Protein AF-A0A6P0R200-F1 (afdb_monomer_lite)

Foldseek 3Di:
DDQPFDWDQDLQRDIDTDRDPVVVVVVCVVVVDDDLVPDDPVNCVVVVHDSVPDDQQDDPDPVSSSVVGNHPPDD

Secondary structure (DSSP, 8-state):
-----EEEE-TT--EEEESSHHHHHHHHHHTT---GGG--HHHHHHHT--GGG------SSHHHHHTTS------

Sequence (75 aa):
MMIIVLKFYNIDGKRYKFDSQEEARWFLLEDDYCSFENLDAEDEEELGIPLSSIQIPFGKSDDEIIKKMYVKRNF

Structure (mmCIF, N/CA/C/O backbone):
data_AF-A0A6P0R200-F1
#
_entry.id   AF-A0A6P0R200-F1
#
loop_
_atom_site.group_PDB
_atom_site.id
_atom_site.type_symbol
_atom_site.label_atom_id
_atom_site.label_alt_id
_atom_site.label_comp_id
_atom_site.label_asym_id
_atom_site.label_entity_id
_atom_site.label_seq_id
_atom_site.pdbx_PDB_ins_code
_atom_site.Cartn_x
_atom_site.Cartn_y
_atom_site.Cartn_z
_atom_site.occupancy
_atom_site.B_iso_or_equiv
_atom_site.auth_seq_id
_atom_site.auth_comp_id
_atom_site.auth_asym_id
_atom_site.auth_atom_id
_atom_site.pdbx_PDB_model_num
ATOM 1 N N . MET A 1 1 ? 26.623 -11.536 -6.967 1.00 32.50 1 MET A N 1
ATOM 2 C CA . MET A 1 1 ? 25.892 -10.260 -7.104 1.00 32.50 1 MET A CA 1
ATOM 3 C C . MET A 1 1 ? 24.411 -10.590 -7.016 1.00 32.50 1 MET A C 1
ATOM 5 O O . MET A 1 1 ? 23.896 -11.222 -7.927 1.00 32.50 1 MET A O 1
ATOM 9 N N . MET A 1 2 ? 23.776 -10.336 -5.871 1.00 26.36 2 MET A N 1
ATOM 10 C CA . MET A 1 2 ? 22.363 -10.661 -5.664 1.00 26.36 2 MET A CA 1
ATOM 11 C C . MET A 1 2 ? 21.556 -9.451 -6.132 1.00 26.36 2 MET A C 1
ATOM 13 O O . MET A 1 2 ? 21.554 -8.424 -5.464 1.00 26.36 2 MET A O 1
ATOM 17 N N . ILE A 1 3 ? 20.980 -9.531 -7.332 1.00 30.38 3 ILE A N 1
ATOM 18 C CA . ILE A 1 3 ? 20.132 -8.467 -7.877 1.00 30.38 3 ILE A CA 1
ATOM 19 C C . ILE A 1 3 ? 18.809 -8.547 -7.115 1.00 30.38 3 ILE A C 1
ATOM 21 O O . ILE A 1 3 ? 18.021 -9.470 -7.327 1.00 30.38 3 ILE A O 1
ATOM 25 N N . ILE A 1 4 ? 18.596 -7.627 -6.177 1.00 36.66 4 ILE A N 1
ATOM 26 C CA . ILE A 1 4 ? 17.320 -7.487 -5.477 1.00 36.66 4 ILE A CA 1
ATOM 27 C C . ILE A 1 4 ? 16.377 -6.787 -6.455 1.00 36.66 4 ILE A C 1
ATOM 29 O O . ILE A 1 4 ? 16.324 -5.564 -6.509 1.00 36.66 4 ILE A O 1
ATOM 33 N N . VAL A 1 5 ? 15.672 -7.563 -7.277 1.00 37.66 5 VAL A N 1
ATOM 34 C CA . VAL A 1 5 ? 14.616 -7.018 -8.136 1.00 37.66 5 VAL A CA 1
ATOM 35 C C . VAL A 1 5 ? 13.430 -6.686 -7.239 1.00 37.66 5 VAL A C 1
ATOM 37 O O . VAL A 1 5 ? 12.689 -7.582 -6.830 1.00 37.66 5 VAL A O 1
ATOM 40 N N . LEU A 1 6 ? 13.251 -5.406 -6.921 1.00 54.16 6 LEU A N 1
ATOM 41 C CA . LEU A 1 6 ? 12.052 -4.936 -6.236 1.00 54.16 6 LEU A CA 1
ATOM 42 C C . LEU A 1 6 ? 10.933 -4.816 -7.265 1.00 54.16 6 LEU A C 1
ATOM 44 O O . LEU A 1 6 ? 11.037 -4.074 -8.241 1.00 54.16 6 LEU A O 1
ATOM 48 N N . LYS A 1 7 ? 9.880 -5.609 -7.068 1.00 56.59 7 LYS A N 1
ATOM 49 C CA . LYS A 1 7 ? 8.670 -5.571 -7.887 1.00 56.59 7 LYS A CA 1
ATOM 50 C C . LYS A 1 7 ? 7.595 -4.816 -7.123 1.00 56.59 7 LYS A C 1
ATOM 52 O O . LYS A 1 7 ? 7.211 -5.248 -6.039 1.00 56.59 7 LYS A O 1
ATOM 57 N N . PHE A 1 8 ? 7.094 -3.739 -7.711 1.00 63.12 8 PHE A N 1
ATOM 58 C CA . PHE A 1 8 ? 5.952 -2.999 -7.184 1.00 63.12 8 PHE A CA 1
ATOM 59 C C . PHE A 1 8 ? 4.713 -3.250 -8.047 1.00 63.12 8 PHE A C 1
ATOM 61 O O . PHE A 1 8 ? 4.818 -3.354 -9.273 1.00 63.12 8 PHE A O 1
ATOM 68 N N . TYR A 1 9 ? 3.553 -3.341 -7.399 1.00 66.12 9 TYR A N 1
ATOM 69 C CA . TYR A 1 9 ? 2.246 -3.487 -8.032 1.00 66.12 9 TYR A CA 1
ATOM 70 C C . TYR A 1 9 ? 1.387 -2.285 -7.644 1.00 66.12 9 TYR A C 1
ATOM 72 O O . TYR A 1 9 ? 1.087 -2.112 -6.467 1.00 66.12 9 TYR A O 1
ATOM 80 N N . ASN A 1 10 ? 0.990 -1.470 -8.621 1.00 68.44 10 ASN A N 1
ATOM 81 C CA . ASN A 1 10 ? 0.017 -0.401 -8.377 1.00 68.44 10 ASN A CA 1
ATOM 82 C C . ASN A 1 10 ? -1.415 -0.985 -8.347 1.00 68.44 10 ASN A C 1
ATOM 84 O O . ASN A 1 10 ? -1.638 -2.100 -8.825 1.00 68.44 10 ASN A O 1
ATOM 88 N N . ILE A 1 11 ? -2.387 -0.226 -7.840 1.00 64.62 11 ILE A N 1
ATOM 89 C CA . ILE A 1 11 ? -3.813 -0.560 -7.752 1.00 64.62 11 ILE A CA 1
ATOM 90 C C . ILE A 1 11 ? -4.402 -1.043 -9.087 1.00 64.62 11 ILE A C 1
ATOM 92 O O . ILE A 1 11 ? -5.235 -1.938 -9.093 1.00 64.62 11 ILE A O 1
ATOM 96 N N . ASP A 1 12 ? -3.900 -0.547 -10.222 1.00 63.12 12 ASP A N 1
ATOM 97 C CA . ASP A 1 12 ? -4.309 -0.977 -11.569 1.00 63.12 12 ASP A CA 1
ATOM 98 C C . ASP A 1 12 ? -3.647 -2.293 -12.045 1.00 63.12 12 ASP A C 1
ATOM 100 O O . ASP A 1 12 ? -3.764 -2.678 -13.210 1.00 63.12 12 ASP A O 1
ATOM 104 N N . GLY A 1 13 ? -2.876 -2.973 -11.192 1.00 63.41 13 GLY A N 1
ATOM 105 C CA . GLY A 1 13 ? -2.144 -4.199 -11.532 1.00 63.41 13 GLY A CA 1
ATOM 106 C C . GLY A 1 13 ? -0.891 -3.982 -12.392 1.00 63.41 13 GLY A C 1
ATOM 107 O O . GLY A 1 13 ? -0.272 -4.953 -12.843 1.00 63.41 13 GLY A O 1
ATOM 108 N N . LYS A 1 14 ? -0.484 -2.725 -12.624 1.00 70.19 14 LYS A N 1
ATOM 109 C CA . LYS A 1 14 ? 0.764 -2.395 -13.329 1.00 70.19 14 LYS A CA 1
ATOM 110 C C . LYS A 1 14 ? 1.974 -2.793 -12.492 1.00 70.19 14 LYS A C 1
ATOM 112 O O . LYS A 1 14 ? 2.011 -2.546 -11.289 1.00 70.19 14 LYS A O 1
ATOM 117 N N . ARG A 1 15 ? 2.969 -3.382 -13.161 1.00 73.06 15 ARG A N 1
ATOM 118 C CA . ARG A 1 15 ? 4.217 -3.845 -12.550 1.00 73.06 15 ARG A CA 1
ATOM 119 C C . ARG A 1 15 ? 5.340 -2.869 -12.854 1.00 73.06 15 ARG A C 1
ATOM 121 O O . ARG A 1 15 ? 5.615 -2.619 -14.026 1.00 73.06 15 ARG A O 1
ATOM 128 N N . TYR A 1 16 ? 6.026 -2.421 -11.815 1.00 77.38 16 TYR A N 1
ATOM 129 C CA . TYR A 1 16 ? 7.258 -1.651 -11.938 1.00 77.38 16 TYR A CA 1
ATOM 130 C C . TYR A 1 16 ? 8.430 -2.521 -11.492 1.00 77.38 16 TYR A C 1
ATOM 132 O O . TYR A 1 16 ? 8.326 -3.283 -10.524 1.00 77.38 16 TYR A O 1
ATOM 140 N N . LYS A 1 17 ? 9.520 -2.457 -12.255 1.00 79.25 17 LYS A N 1
ATOM 141 C CA . LYS A 1 17 ? 10.795 -3.090 -11.928 1.00 79.25 17 LYS A CA 1
ATOM 142 C C . LYS A 1 17 ? 11.816 -1.982 -11.774 1.00 79.25 17 LYS A C 1
ATOM 144 O O . LYS A 1 17 ? 11.902 -1.138 -12.658 1.00 79.25 17 LYS A O 1
ATOM 149 N N . PHE A 1 18 ? 12.569 -2.045 -10.690 1.00 80.69 18 PHE A N 1
ATOM 150 C CA . PHE A 1 18 ? 13.650 -1.115 -10.401 1.00 80.69 18 PHE A CA 1
ATOM 151 C C . PHE A 1 18 ? 14.964 -1.879 -10.324 1.00 80.69 18 PHE A C 1
ATOM 153 O O . PHE A 1 18 ? 14.991 -3.032 -9.871 1.00 80.69 18 PHE A O 1
ATOM 160 N N . ASP A 1 19 ? 16.039 -1.229 -10.754 1.00 80.94 19 ASP A N 1
ATOM 161 C CA . ASP A 1 19 ? 17.377 -1.819 -10.756 1.00 80.94 19 ASP A CA 1
ATOM 162 C C . ASP A 1 19 ? 18.055 -1.675 -9.385 1.00 80.94 19 ASP A C 1
ATOM 164 O O . ASP A 1 19 ? 19.008 -2.394 -9.069 1.00 80.94 19 ASP A O 1
ATOM 168 N N . SER A 1 20 ? 17.536 -0.781 -8.534 1.00 81.69 20 SER A N 1
ATOM 169 C CA . SER A 1 20 ? 18.000 -0.584 -7.162 1.00 81.69 20 SER A CA 1
ATOM 170 C C . SER A 1 20 ? 16.867 -0.270 -6.181 1.00 81.69 20 SER A C 1
ATOM 172 O O . SER A 1 20 ? 15.791 0.204 -6.545 1.00 81.69 20 SER A O 1
ATOM 174 N N . GLN A 1 21 ? 17.133 -0.501 -4.893 1.00 79.94 21 GLN A N 1
ATOM 175 C CA . GLN A 1 21 ? 16.222 -0.099 -3.819 1.00 79.94 21 GLN A CA 1
ATOM 176 C C . GLN A 1 21 ? 16.075 1.411 -3.685 1.00 79.94 21 GLN A C 1
ATOM 178 O O . GLN A 1 21 ? 15.022 1.883 -3.271 1.00 79.94 21 GLN A O 1
ATOM 183 N N . GLU A 1 22 ? 17.117 2.157 -4.025 1.00 84.69 22 GLU A N 1
ATOM 184 C CA . GLU A 1 22 ? 17.096 3.611 -3.972 1.00 84.69 22 GLU A CA 1
ATOM 185 C C . GLU A 1 22 ? 16.133 4.185 -5.015 1.00 84.69 22 GLU A C 1
ATOM 187 O O . GLU A 1 22 ? 15.268 4.983 -4.672 1.00 84.69 22 GLU A O 1
ATOM 192 N N . GLU A 1 23 ? 16.201 3.693 -6.252 1.00 83.50 23 GLU A N 1
ATOM 193 C CA . GLU A 1 23 ? 15.295 4.084 -7.337 1.00 83.50 23 GLU A CA 1
ATOM 194 C C . GLU A 1 23 ? 13.826 3.797 -6.991 1.00 83.50 23 GLU A C 1
ATOM 196 O O . GLU A 1 23 ? 12.964 4.657 -7.160 1.00 83.50 23 GLU A O 1
ATOM 201 N N . ALA A 1 24 ? 13.548 2.622 -6.415 1.00 81.50 24 ALA A N 1
ATOM 202 C CA . ALA A 1 24 ? 12.206 2.276 -5.954 1.00 81.50 24 ALA A CA 1
ATOM 203 C C . ALA A 1 24 ? 11.700 3.224 -4.851 1.00 81.50 24 ALA A C 1
ATOM 205 O O . ALA A 1 24 ? 10.521 3.565 -4.829 1.00 81.50 24 ALA A O 1
ATOM 206 N N . ARG A 1 25 ? 12.576 3.657 -3.929 1.00 81.44 25 ARG A N 1
ATOM 207 C CA . ARG A 1 25 ? 12.209 4.611 -2.868 1.00 81.44 25 ARG A CA 1
ATOM 208 C C . ARG A 1 25 ? 11.899 5.988 -3.436 1.00 81.44 25 ARG A C 1
ATOM 210 O O . ARG A 1 25 ? 10.902 6.569 -3.033 1.00 81.44 25 ARG A O 1
ATOM 217 N N . TRP A 1 26 ? 12.721 6.487 -4.357 1.00 84.62 26 TRP A N 1
ATOM 218 C CA . TRP A 1 26 ? 12.474 7.773 -5.012 1.00 84.62 26 TRP A CA 1
ATOM 219 C C . TRP A 1 26 ? 11.143 7.779 -5.761 1.00 84.62 26 TRP A C 1
ATOM 221 O O . TRP A 1 26 ? 10.357 8.699 -5.575 1.00 84.62 26 TRP A O 1
ATOM 231 N N . PHE A 1 27 ? 10.850 6.715 -6.512 1.00 83.94 27 PHE A N 1
ATOM 232 C CA . PHE A 1 27 ? 9.574 6.572 -7.213 1.00 83.94 27 PHE A CA 1
ATOM 233 C C . PHE A 1 27 ? 8.364 6.605 -6.265 1.00 83.94 27 PHE A C 1
ATOM 235 O O . PHE A 1 27 ? 7.349 7.208 -6.587 1.00 83.94 27 PHE A O 1
ATOM 242 N N . LEU A 1 28 ? 8.465 5.967 -5.095 1.00 81.12 28 LEU A N 1
ATOM 243 C CA . LEU A 1 28 ? 7.393 5.977 -4.094 1.00 81.12 28 LEU A CA 1
ATOM 244 C C . LEU A 1 28 ? 7.231 7.351 -3.431 1.00 81.12 28 LEU A C 1
ATOM 246 O O . LEU A 1 28 ? 6.109 7.785 -3.199 1.00 81.12 28 LEU A O 1
ATOM 250 N N . LEU A 1 29 ? 8.336 8.039 -3.140 1.00 81.06 29 LEU A N 1
ATOM 251 C CA . LEU A 1 29 ? 8.300 9.374 -2.537 1.00 81.06 29 LEU A CA 1
ATOM 252 C C . LEU A 1 29 ? 7.695 10.427 -3.471 1.00 81.06 29 LEU A C 1
ATOM 254 O O . LEU A 1 29 ? 7.058 11.350 -2.983 1.00 81.06 29 LEU A O 1
ATOM 258 N N . GLU A 1 30 ? 7.872 10.298 -4.790 1.00 82.25 30 GLU A N 1
ATOM 259 C CA . GLU A 1 30 ? 7.203 11.175 -5.765 1.00 82.25 30 GLU A CA 1
ATOM 260 C C . GLU A 1 30 ? 5.673 11.018 -5.772 1.00 82.25 30 GLU A C 1
ATOM 262 O O . GLU A 1 30 ? 4.976 11.948 -6.169 1.00 82.25 30 GLU A O 1
ATOM 267 N N . ASP A 1 31 ? 5.155 9.868 -5.335 1.00 75.81 31 ASP A N 1
ATOM 268 C CA . ASP A 1 31 ? 3.717 9.564 -5.249 1.00 75.81 31 ASP A CA 1
ATOM 269 C C . ASP A 1 31 ? 3.159 9.798 -3.829 1.00 75.81 31 ASP A C 1
ATOM 271 O O . ASP A 1 31 ? 2.118 9.250 -3.475 1.00 75.81 31 ASP A O 1
ATOM 275 N N . ASP A 1 32 ? 3.892 10.545 -2.988 1.00 78.62 32 ASP A N 1
ATOM 276 C CA . ASP A 1 32 ? 3.586 10.788 -1.569 1.00 78.62 32 ASP A CA 1
ATOM 277 C C . ASP A 1 32 ? 3.270 9.495 -0.786 1.00 78.62 32 ASP A C 1
ATOM 279 O O . ASP A 1 32 ? 2.469 9.468 0.151 1.00 78.62 32 ASP A O 1
ATOM 283 N N . TYR A 1 33 ? 3.908 8.382 -1.166 1.00 81.31 33 TYR A N 1
ATOM 284 C CA . TYR A 1 33 ? 3.661 7.089 -0.540 1.00 81.31 33 TYR A CA 1
ATOM 285 C C . TYR A 1 33 ? 4.028 7.104 0.949 1.00 81.31 33 TYR A C 1
ATOM 287 O O . TYR A 1 33 ? 5.182 7.343 1.324 1.00 81.31 33 TYR A O 1
ATOM 295 N N . CYS A 1 34 ? 3.075 6.697 1.789 1.00 81.38 34 CYS A N 1
ATOM 296 C CA . CYS A 1 34 ? 3.299 6.375 3.194 1.00 81.38 34 CYS A CA 1
ATOM 297 C C . CYS A 1 34 ? 3.105 4.871 3.447 1.00 81.38 34 CYS A C 1
ATOM 299 O O . CYS A 1 34 ? 2.203 4.231 2.902 1.00 81.38 34 CYS A O 1
ATOM 301 N N . SER A 1 35 ? 3.971 4.283 4.278 1.00 82.69 35 SER A N 1
ATOM 302 C CA . SER A 1 35 ? 3.829 2.884 4.695 1.00 82.69 35 SER A CA 1
ATOM 303 C C . SER A 1 35 ? 2.628 2.730 5.619 1.00 82.69 35 SER A C 1
ATOM 305 O O . SER A 1 35 ? 2.461 3.532 6.529 1.00 82.69 35 SER A O 1
ATOM 307 N N . PHE A 1 36 ? 1.869 1.642 5.470 1.00 82.88 36 PHE A N 1
ATOM 308 C CA . PHE A 1 36 ? 0.744 1.339 6.360 1.00 82.88 36 PHE A CA 1
ATOM 309 C C . PHE A 1 36 ? 1.143 1.300 7.846 1.00 82.88 36 PHE A C 1
ATOM 311 O O . PHE A 1 36 ? 0.377 1.719 8.700 1.00 82.88 36 PHE A O 1
ATOM 318 N N . GLU A 1 37 ? 2.354 0.826 8.159 1.00 85.62 37 GLU A N 1
ATOM 319 C CA . GLU A 1 37 ? 2.876 0.773 9.537 1.00 85.62 37 GLU A CA 1
ATOM 320 C C . GLU A 1 37 ? 3.177 2.154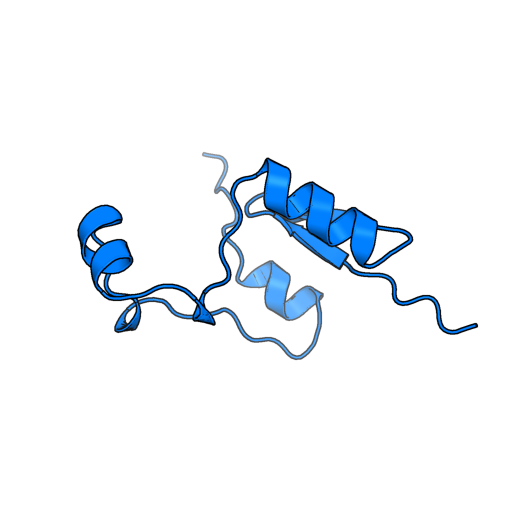 10.138 1.00 85.62 37 GLU A C 1
ATOM 322 O O . GLU A 1 37 ? 3.350 2.261 11.349 1.00 85.62 37 GLU A O 1
ATOM 327 N N . ASN A 1 38 ? 3.267 3.186 9.297 1.00 87.81 38 ASN A N 1
ATOM 328 C CA . ASN A 1 38 ? 3.519 4.560 9.715 1.00 87.81 38 ASN A CA 1
ATOM 329 C C . ASN A 1 38 ? 2.234 5.389 9.812 1.00 87.81 38 ASN A C 1
ATOM 331 O O . ASN A 1 38 ? 2.338 6.556 10.168 1.00 87.81 38 ASN A O 1
ATOM 335 N N . LEU A 1 39 ? 1.073 4.814 9.474 1.00 88.69 39 LEU A N 1
ATOM 336 C CA . LEU A 1 39 ? -0.205 5.500 9.625 1.00 88.69 39 LEU A CA 1
ATOM 337 C C . LEU A 1 39 ? -0.639 5.495 11.090 1.00 88.69 39 LEU A C 1
ATOM 339 O O . LEU A 1 39 ? -0.453 4.497 11.798 1.00 88.69 39 LEU A O 1
ATOM 343 N N . ASP A 1 40 ? -1.250 6.587 11.527 1.00 91.38 40 ASP A N 1
ATOM 344 C CA . ASP A 1 40 ? -1.729 6.766 12.890 1.00 91.38 40 ASP A CA 1
ATOM 345 C C . ASP A 1 40 ? -3.200 7.222 12.962 1.00 91.38 40 ASP A C 1
ATOM 347 O O . ASP A 1 40 ? -3.967 7.113 12.005 1.00 91.38 40 ASP A O 1
ATOM 351 N N . ALA A 1 41 ? -3.634 7.631 14.157 1.00 92.00 41 ALA A N 1
ATOM 352 C CA . ALA A 1 41 ? -5.014 8.037 14.401 1.00 92.00 41 ALA A CA 1
ATOM 353 C C . ALA A 1 41 ? -5.392 9.351 13.691 1.00 92.00 41 ALA A C 1
ATOM 355 O O . ALA A 1 41 ? -6.566 9.550 13.396 1.00 92.00 41 ALA A O 1
ATOM 356 N N . GLU A 1 42 ? -4.430 10.236 13.415 1.00 93.31 42 GLU A N 1
ATOM 357 C CA . GLU A 1 42 ? -4.673 11.460 12.645 1.00 93.31 42 GLU A CA 1
ATOM 358 C C . GLU A 1 42 ? -4.986 11.093 11.188 1.00 93.31 42 GLU A C 1
ATOM 360 O O . GLU A 1 42 ? -5.982 11.559 10.633 1.00 93.31 42 GLU A O 1
ATOM 365 N N . ASP A 1 43 ? -4.243 10.139 10.616 1.00 90.12 43 ASP A N 1
ATOM 366 C CA . ASP A 1 43 ? -4.522 9.611 9.275 1.00 90.12 43 ASP A CA 1
ATOM 367 C C . ASP A 1 43 ? -5.902 8.927 9.186 1.00 90.12 43 ASP A C 1
ATOM 369 O O . ASP A 1 43 ? -6.600 9.051 8.175 1.00 90.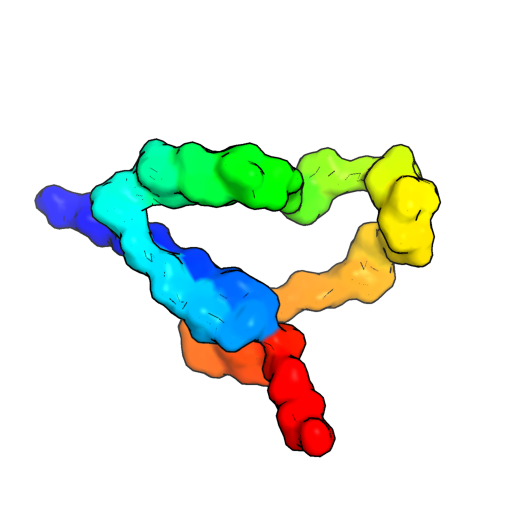12 43 ASP A O 1
ATOM 373 N N . GLU A 1 44 ? -6.330 8.206 10.233 1.00 91.25 44 GLU A N 1
ATOM 374 C CA . GLU A 1 44 ? -7.677 7.609 10.301 1.00 91.25 44 GLU A CA 1
ATOM 375 C C . GLU A 1 44 ? -8.780 8.665 10.189 1.00 91.25 44 GLU A C 1
ATOM 377 O O . GLU A 1 44 ? -9.784 8.447 9.499 1.00 91.25 44 GLU A O 1
ATOM 382 N N . GLU A 1 45 ? -8.600 9.795 10.878 1.00 92.44 45 GLU A N 1
ATOM 383 C CA . GLU A 1 45 ? -9.536 10.916 10.870 1.00 92.44 45 GLU A CA 1
ATOM 384 C C . GLU A 1 45 ? -9.560 11.618 9.508 1.00 92.44 45 GLU A C 1
ATOM 386 O O . GLU A 1 45 ? -10.646 11.876 8.979 1.00 92.44 45 GLU A O 1
ATOM 391 N N . GLU A 1 46 ? -8.394 11.870 8.906 1.00 89.88 46 GLU A N 1
ATOM 392 C CA . GLU A 1 46 ? -8.288 12.521 7.595 1.00 89.88 46 GLU A CA 1
ATOM 393 C C . GLU A 1 46 ? -8.859 11.663 6.457 1.00 89.88 46 GLU A C 1
ATOM 395 O O . GLU A 1 46 ? -9.599 12.158 5.601 1.00 89.88 46 GLU A O 1
ATOM 400 N N . LEU A 1 47 ? -8.548 10.364 6.450 1.00 85.44 47 LEU A N 1
ATOM 401 C CA . LEU A 1 47 ? -9.002 9.428 5.419 1.00 85.44 47 LEU A CA 1
ATOM 402 C C . LEU A 1 47 ? -10.447 8.962 5.643 1.00 85.44 47 LEU A C 1
ATOM 404 O O . LEU A 1 47 ? -11.083 8.454 4.715 1.00 85.44 47 LEU A O 1
ATOM 408 N N . GLY A 1 48 ? -10.9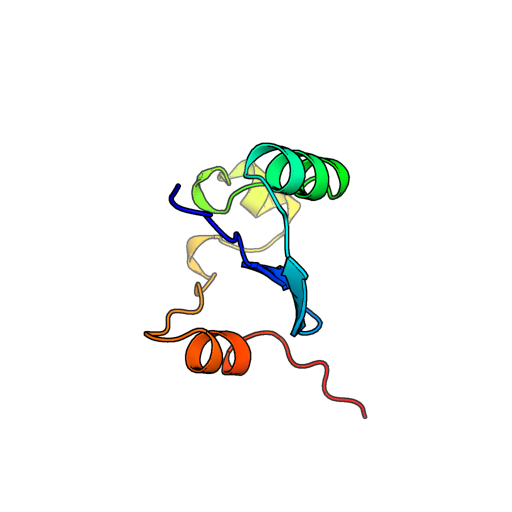71 9.098 6.867 1.00 90.62 48 GLY A N 1
ATOM 409 C CA . GLY A 1 48 ? -12.288 8.595 7.261 1.00 90.62 48 GLY A CA 1
ATOM 410 C C . GLY A 1 48 ? -12.384 7.065 7.238 1.00 90.62 48 GLY A C 1
ATOM 411 O O . GLY A 1 48 ? -13.476 6.510 7.074 1.00 90.62 48 GLY A O 1
ATOM 412 N N . ILE A 1 49 ? -11.247 6.374 7.359 1.00 86.00 49 ILE A N 1
ATOM 413 C CA . ILE A 1 49 ? -11.140 4.914 7.311 1.00 86.00 49 ILE A CA 1
ATOM 414 C C . ILE A 1 49 ? -10.399 4.449 8.567 1.00 86.00 49 ILE A C 1
ATOM 416 O O . ILE A 1 49 ? -9.218 4.754 8.708 1.00 86.00 49 ILE A O 1
ATOM 420 N N . PRO A 1 50 ? -11.025 3.643 9.443 1.00 90.75 50 PRO A N 1
ATOM 421 C CA . PRO A 1 50 ? -10.306 3.029 10.554 1.00 90.75 50 PRO A CA 1
ATOM 422 C C . PRO A 1 50 ? -9.229 2.071 10.020 1.00 90.75 50 PRO A C 1
ATOM 424 O O . PRO A 1 50 ? -9.567 1.131 9.293 1.00 90.75 50 PRO A O 1
ATOM 427 N N . LEU A 1 51 ? -7.963 2.223 10.413 1.00 86.88 51 LEU A N 1
ATOM 428 C CA . LEU A 1 51 ? -6.858 1.318 10.061 1.00 86.88 51 LEU A CA 1
ATOM 429 C C . LEU A 1 51 ? -7.174 -0.116 10.485 1.00 86.88 51 LEU A C 1
ATOM 431 O O . LEU A 1 51 ? -6.888 -1.064 9.758 1.00 86.88 51 LEU 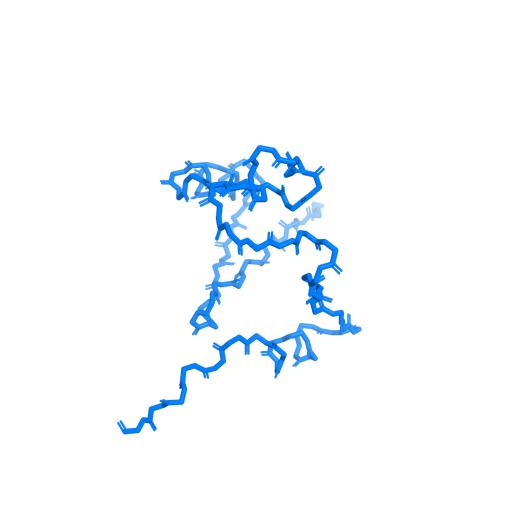A O 1
ATOM 435 N N . SER A 1 52 ? -7.863 -0.279 11.617 1.00 89.50 52 SER A N 1
ATOM 436 C CA . SER A 1 52 ? -8.361 -1.578 12.096 1.00 89.50 52 SER A CA 1
ATOM 437 C C . SER A 1 52 ? -9.337 -2.279 11.138 1.00 89.50 52 SER A C 1
ATOM 439 O O . SER A 1 52 ? -9.517 -3.495 11.226 1.00 89.50 52 SER A O 1
ATOM 441 N N . SER A 1 53 ? -9.964 -1.543 10.216 1.00 88.31 53 SER A N 1
ATOM 442 C CA . SER A 1 53 ? -10.869 -2.094 9.201 1.00 88.31 53 SER A CA 1
ATOM 443 C C . SER A 1 53 ? -10.151 -2.527 7.918 1.00 88.31 53 SER A C 1
ATOM 445 O O . SER A 1 53 ? -10.723 -3.264 7.109 1.00 88.31 53 SER A O 1
ATOM 447 N N . ILE A 1 54 ? -8.896 -2.104 7.730 1.00 84.38 54 ILE A N 1
ATOM 448 C CA . ILE A 1 54 ? -8.116 -2.378 6.526 1.00 84.38 54 ILE A CA 1
ATOM 449 C C . ILE A 1 54 ? -7.575 -3.809 6.584 1.00 84.38 54 ILE A C 1
ATOM 451 O O . ILE A 1 54 ? -6.865 -4.206 7.506 1.00 84.38 54 ILE A O 1
ATOM 455 N N . GLN A 1 55 ? -7.889 -4.602 5.558 1.00 81.12 55 GLN A N 1
ATOM 456 C CA . GLN A 1 55 ? -7.366 -5.958 5.406 1.00 81.12 55 GLN A CA 1
ATOM 457 C C . GLN A 1 55 ? -6.247 -5.977 4.369 1.00 81.12 55 GLN A C 1
ATOM 459 O O . GLN A 1 55 ? -6.500 -5.905 3.166 1.00 81.12 55 GLN A O 1
ATOM 464 N N . ILE A 1 56 ? -5.003 -6.115 4.833 1.00 79.50 56 ILE A N 1
ATOM 465 C CA . ILE A 1 56 ? -3.843 -6.216 3.944 1.00 79.50 56 ILE A CA 1
ATOM 466 C C . ILE A 1 56 ? -3.896 -7.562 3.196 1.00 79.50 56 ILE A C 1
ATOM 468 O O . ILE A 1 56 ? -3.962 -8.624 3.829 1.00 79.50 56 ILE A O 1
ATOM 472 N N . PRO A 1 57 ? -3.861 -7.568 1.852 1.00 76.94 57 PRO A N 1
ATOM 473 C CA . PRO A 1 57 ? -3.890 -8.802 1.084 1.00 76.94 57 PRO A CA 1
ATOM 474 C C . PRO A 1 57 ? -2.610 -9.615 1.310 1.00 76.94 57 PRO A C 1
ATOM 476 O O . PRO A 1 57 ? -1.506 -9.174 1.010 1.00 76.94 57 PRO A O 1
ATOM 479 N N . PHE A 1 58 ? -2.770 -10.848 1.790 1.00 79.31 58 PHE A N 1
ATOM 480 C CA . PHE A 1 58 ? -1.676 -11.807 1.968 1.00 79.31 58 PHE A CA 1
ATOM 481 C C . PHE A 1 58 ? -1.731 -12.929 0.920 1.00 79.31 58 PHE A C 1
ATOM 483 O O . PHE A 1 58 ? -2.814 -13.421 0.589 1.00 79.31 58 PHE A O 1
ATOM 490 N N . GLY A 1 59 ? -0.578 -13.390 0.437 1.00 81.81 59 GLY A N 1
ATOM 491 C CA . GLY A 1 59 ? -0.458 -14.521 -0.487 1.00 81.81 59 GLY A CA 1
ATOM 492 C C . GLY A 1 59 ? 0.938 -15.136 -0.437 1.00 81.81 59 GLY A C 1
ATOM 493 O O . GLY A 1 59 ? 1.895 -14.488 -0.023 1.00 81.81 59 GLY A O 1
ATOM 494 N N . LYS A 1 60 ? 1.058 -16.402 -0.844 1.00 85.12 60 LYS A N 1
ATOM 495 C CA . LYS A 1 60 ? 2.337 -17.136 -0.884 1.00 85.12 60 LYS A CA 1
ATOM 496 C C . LYS A 1 60 ? 3.089 -16.955 -2.204 1.00 85.12 60 LYS A C 1
ATOM 498 O O . LYS A 1 60 ? 4.212 -17.433 -2.340 1.00 85.12 60 LYS A O 1
ATOM 503 N N . SER A 1 61 ? 2.466 -16.302 -3.181 1.00 82.00 61 SER A N 1
ATOM 504 C CA . SER A 1 61 ? 3.050 -15.975 -4.480 1.00 82.00 61 SER A CA 1
ATOM 505 C C . SER A 1 61 ? 2.512 -14.644 -4.996 1.00 82.00 61 SER A C 1
ATOM 507 O O . SER A 1 61 ? 1.404 -14.236 -4.637 1.00 82.00 61 SER A O 1
ATOM 509 N N . ASP A 1 62 ? 3.275 -14.003 -5.885 1.00 77.38 62 ASP A N 1
ATOM 510 C CA . ASP A 1 62 ? 2.859 -12.791 -6.598 1.00 77.38 62 ASP A CA 1
ATOM 511 C C . ASP A 1 62 ? 1.460 -12.970 -7.229 1.00 77.38 62 ASP A C 1
ATOM 513 O O . ASP A 1 62 ? 0.595 -12.109 -7.088 1.00 77.38 62 ASP A O 1
ATOM 517 N N . ASP A 1 63 ? 1.197 -14.120 -7.862 1.00 80.19 63 ASP A N 1
ATOM 518 C CA . ASP A 1 63 ? -0.084 -14.414 -8.520 1.00 80.19 63 ASP A CA 1
ATOM 519 C C . ASP A 1 63 ? -1.269 -14.502 -7.544 1.00 80.19 63 ASP A C 1
ATOM 521 O O . ASP A 1 63 ? -2.397 -14.155 -7.901 1.00 80.19 63 ASP A O 1
ATOM 525 N N . GLU A 1 64 ? -1.042 -14.962 -6.310 1.00 81.88 64 GLU A N 1
ATOM 526 C CA . GLU A 1 64 ? -2.076 -14.987 -5.270 1.00 81.88 64 GLU A CA 1
ATOM 527 C C . GLU A 1 64 ? -2.401 -13.587 -4.747 1.00 81.88 64 GLU A C 1
ATOM 529 O O . GLU A 1 64 ? -3.570 -13.298 -4.483 1.00 81.88 64 GLU A O 1
ATOM 534 N N . ILE A 1 65 ? -1.390 -12.723 -4.609 1.00 79.31 65 ILE A N 1
ATOM 535 C CA . ILE A 1 65 ? -1.563 -11.347 -4.125 1.00 79.31 65 ILE A CA 1
ATOM 536 C C . ILE A 1 65 ? -2.286 -10.507 -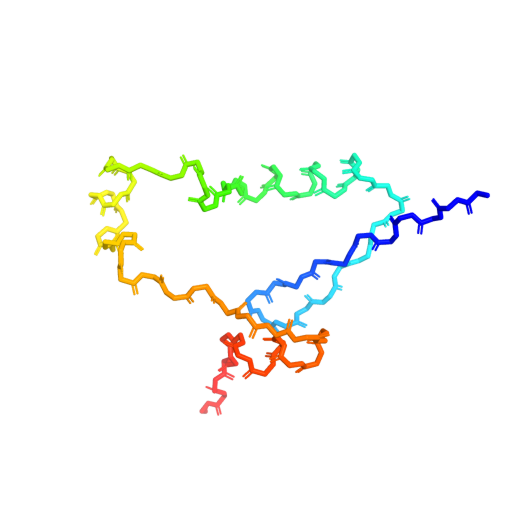5.184 1.00 79.31 65 ILE A C 1
ATOM 538 O O . ILE A 1 65 ? -3.261 -9.831 -4.864 1.00 79.31 65 ILE A O 1
ATOM 542 N N . ILE A 1 66 ? -1.886 -10.608 -6.457 1.00 75.88 66 ILE A N 1
ATOM 543 C CA . ILE A 1 66 ? -2.482 -9.838 -7.566 1.00 75.88 66 ILE A CA 1
ATOM 544 C C . ILE A 1 66 ? -3.988 -10.096 -7.695 1.00 75.88 66 ILE A C 1
ATOM 546 O O . ILE A 1 66 ? -4.756 -9.164 -7.911 1.00 75.88 66 ILE A O 1
ATOM 550 N N . LYS A 1 67 ? -4.439 -11.345 -7.513 1.00 78.38 67 LYS A N 1
ATOM 551 C CA . LYS A 1 67 ? -5.872 -11.701 -7.557 1.00 78.38 67 LYS A CA 1
ATOM 552 C C . LYS A 1 67 ? -6.715 -11.022 -6.472 1.00 78.38 67 LYS A C 1
ATOM 554 O O . LYS A 1 67 ? -7.937 -11.021 -6.588 1.00 78.38 67 LYS A O 1
ATOM 559 N N . LYS A 1 68 ? -6.082 -10.500 -5.417 1.00 75.44 68 LYS A N 1
ATOM 560 C CA . LYS A 1 68 ? -6.730 -9.807 -4.295 1.00 75.44 68 LYS A CA 1
ATOM 561 C C . LYS A 1 68 ? -6.645 -8.281 -4.398 1.00 75.4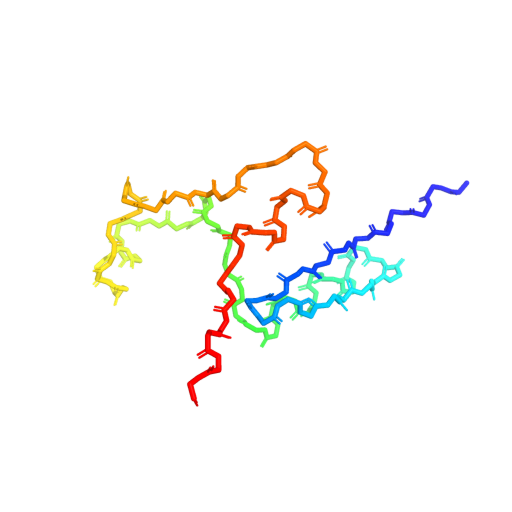4 68 LYS A C 1
ATOM 563 O O . LYS A 1 68 ? -7.253 -7.603 -3.578 1.00 75.44 68 LYS A O 1
ATOM 568 N N . MET A 1 69 ? -5.899 -7.743 -5.365 1.00 71.00 69 MET A N 1
ATOM 569 C CA . MET A 1 69 ? -5.825 -6.300 -5.609 1.00 71.00 69 MET A CA 1
ATOM 570 C C . MET A 1 69 ? -7.094 -5.795 -6.310 1.00 71.00 69 MET A C 1
ATOM 572 O O . MET A 1 69 ? -7.837 -6.577 -6.910 1.00 71.00 69 MET A O 1
ATOM 576 N N . TYR A 1 70 ? -7.356 -4.488 -6.223 1.00 63.22 70 TYR A N 1
ATOM 577 C CA . TYR A 1 70 ? -8.515 -3.844 -6.847 1.00 63.22 70 TYR A CA 1
ATOM 578 C C . TYR A 1 70 ? -8.482 -4.015 -8.372 1.00 63.22 70 TYR A C 1
ATOM 580 O O . TYR A 1 70 ? -7.861 -3.254 -9.100 1.00 63.22 70 TYR A O 1
ATOM 588 N N . VAL A 1 71 ? -9.198 -5.008 -8.893 1.00 55.53 71 VAL A N 1
ATOM 589 C CA . VAL A 1 71 ? -9.448 -5.094 -10.331 1.00 55.53 71 VAL A CA 1
ATOM 590 C C . VAL A 1 71 ? -10.565 -4.106 -10.641 1.00 55.53 71 VAL A C 1
ATOM 592 O O . VAL A 1 71 ? -11.717 -4.342 -10.270 1.00 55.53 71 VAL A O 1
ATOM 595 N N . LYS A 1 72 ? -10.244 -2.996 -11.316 1.00 44.78 72 LYS A N 1
ATOM 596 C CA . LYS A 1 72 ? -11.254 -2.108 -11.903 1.00 44.78 72 LYS A CA 1
ATOM 597 C C . LYS A 1 72 ? -12.171 -2.975 -12.773 1.00 44.78 72 LYS A C 1
ATOM 599 O O . LYS A 1 72 ? -11.760 -3.460 -13.827 1.00 44.78 72 LYS A O 1
ATOM 604 N N . ARG A 1 73 ? -13.397 -3.250 -12.312 1.00 40.69 73 ARG A N 1
ATOM 605 C CA . ARG A 1 73 ? -14.418 -3.880 -13.156 1.00 40.69 73 ARG A CA 1
ATOM 606 C C . ARG A 1 73 ? -14.742 -2.863 -14.243 1.00 40.69 73 ARG A C 1
ATOM 608 O O . ARG A 1 73 ? -15.409 -1.873 -13.962 1.00 40.69 73 ARG A O 1
ATOM 615 N N . ASN A 1 74 ? -14.225 -3.080 -15.450 1.00 36.50 74 ASN A N 1
ATOM 616 C CA . ASN A 1 74 ? -14.734 -2.391 -16.629 1.00 36.50 74 ASN A CA 1
ATOM 617 C C . ASN A 1 74 ? -16.216 -2.771 -16.756 1.00 36.50 74 ASN A C 1
ATOM 619 O O . ASN A 1 74 ? -16.524 -3.933 -17.028 1.00 36.50 74 ASN A O 1
ATOM 623 N N . PHE A 1 75 ? -17.096 -1.810 -16.487 1.00 36.75 75 PHE A N 1
ATOM 624 C CA . PHE A 1 75 ? -18.482 -1.821 -16.943 1.00 36.75 75 PHE A CA 1
ATOM 625 C C . PHE A 1 75 ? -18.559 -1.052 -18.258 1.00 36.75 75 PHE A C 1
ATOM 627 O O . PHE A 1 75 ? -17.845 -0.027 -18.367 1.00 36.75 75 PHE A O 1
#

pLDDT: mean 74.4, std 16.75, range [26.36, 93.31]

Radius of gyration: 14.82 Å; chains: 1; bounding box: 44×30×31 Å